Protein 3BPV (pdb70)

Organism: Methanothermobacter thermautotrophicus (strain ATCC 29096 / DSM 1053 / JCM 10044 / NBRC 100330 / Delta H) (NCBI:txid187420)

Sequence (137 aa):
IPLKGLLSIILRSHRVFIGRELGHLNLTDAQVACLLRIHREPGIKQDELATFFHVDKGTIARTLRRLEESGFIEREQDPENRRRYILEVTRRGEEIIPLILKVEERWEDLLFRDFTEDERKLFRKMCRRLAEEAVRM

Structure (mmCIF, N/CA/C/O backbone):
data_3BPV
#
_entry.id   3BPV
#
_cell.length_a   43.442
_cell.length_b   68.687
_cell.length_c   92.555
_cell.angle_alpha   90.00
_cell.angle_beta   90.00
_cell.angle_gamma   90.00
#
_symmetry.space_group_name_H-M   'C 2 2 21'
#
loop_
_entity.id
_entity.type
_entity.pdbx_description
1 polymer 'Transcriptional regulator'
2 water water
#
loop_
_atom_site.group_PDB
_atom_site.id
_atom_site.type_symbol
_atom_site.label_atom_id
_atom_site.label_alt_id
_atom_site.label_comp_id
_atom_site.label_asym_id
_atom_site.label_entity_id
_atom_site.label_seq_id
_atom_site.pdbx_PDB_ins_code
_atom_site.Cartn_x
_atom_site.Cartn_y
_atom_site.Cartn_z
_atom_site.occupancy
_atom_site.B_iso_or_equiv
_atom_site.auth_seq_id
_atom_site.auth_comp_id
_atom_site.auth_asym_id
_atom_site.auth_atom_id
_atom_site.pdbx_PDB_model_num
ATOM 1 N N . ILE A 1 1 ? 20.540 2.296 37.547 1.00 30.04 5 ILE A N 1
ATOM 2 C CA . ILE A 1 1 ? 20.561 3.223 36.381 1.00 28.71 5 ILE A CA 1
ATOM 3 C C . ILE A 1 1 ? 19.511 2.844 35.339 1.00 26.18 5 ILE A C 1
ATOM 4 O O . ILE A 1 1 ? 19.471 1.705 34.872 1.00 27.75 5 ILE A O 1
ATOM 9 N N . PRO A 1 2 ? 18.641 3.797 34.965 1.00 23.42 6 PRO A N 1
ATOM 10 C CA . PRO A 1 2 ? 17.600 3.533 33.965 1.00 21.41 6 PRO A CA 1
ATOM 11 C C . PRO A 1 2 ? 18.279 3.204 32.637 1.00 19.79 6 PRO A C 1
ATOM 12 O O . PRO A 1 2 ? 19.417 3.610 32.402 1.00 19.77 6 PRO A O 1
ATOM 16 N N . LEU A 1 3 ? 17.587 2.474 31.771 1.00 17.58 7 LEU A N 1
ATOM 17 C CA . LEU A 1 3 ? 18.158 2.115 30.478 1.00 15.98 7 LEU A CA 1
ATOM 18 C C . LEU A 1 3 ? 18.694 3.344 29.762 1.00 15.99 7 LEU A C 1
ATOM 19 O O . LEU A 1 3 ? 19.793 3.324 29.202 1.00 16.23 7 LEU A O 1
ATOM 24 N N . LYS A 1 4 ? 17.921 4.421 29.775 1.00 15.47 8 LYS A N 1
ATOM 25 C CA . LYS A 1 4 ? 18.352 5.627 29.091 1.00 16.25 8 LYS A CA 1
ATOM 26 C C . LYS A 1 4 ? 19.688 6.123 29.631 1.00 17.62 8 LYS A C 1
ATOM 27 O O . LYS A 1 4 ? 20.500 6.657 28.878 1.00 16.60 8 LYS A O 1
ATOM 33 N N . GLY A 1 5 ? 19.921 5.924 30.924 1.00 16.65 9 GLY A N 1
ATOM 34 C CA . GLY A 1 5 ? 21.171 6.358 31.524 1.00 16.37 9 GLY A CA 1
ATOM 35 C C . GLY A 1 5 ? 22.348 5.588 30.955 1.00 16.38 9 GLY A C 1
ATOM 36 O O . GLY A 1 5 ? 23.413 6.156 30.713 1.00 17.37 9 GLY A O 1
ATOM 37 N N . LEU A 1 6 ? 22.167 4.290 30.751 1.00 15.21 10 LEU A N 1
ATOM 38 C CA . LEU A 1 6 ? 23.230 3.472 30.180 1.00 15.07 10 LEU A CA 1
ATOM 39 C C . LEU A 1 6 ? 23.507 3.912 28.749 1.00 15.14 10 LEU A C 1
ATOM 40 O O . LEU A 1 6 ? 24.669 4.049 28.351 1.00 16.61 10 LEU A O 1
ATOM 45 N N . LEU A 1 7 ? 22.444 4.131 27.975 1.00 15.44 11 LEU A N 1
ATOM 46 C CA . LEU A 1 7 ? 22.590 4.553 26.586 1.00 15.57 11 LEU A CA 1
ATOM 47 C C . LEU A 1 7 ? 23.285 5.906 26.520 1.00 17.53 11 LEU A C 1
ATOM 48 O O . LEU A 1 7 ? 24.084 6.167 25.613 1.00 16.91 11 LEU A O 1
ATOM 53 N N . SER A 1 8 ? 22.997 6.765 27.488 1.00 16.62 12 SER A N 1
ATOM 54 C CA . SER A 1 8 ? 23.606 8.086 27.527 1.00 17.72 12 SER A CA 1
ATOM 55 C C . SER A 1 8 ? 25.095 8.020 27.852 1.00 16.36 12 SER A C 1
ATOM 56 O O . SER A 1 8 ? 25.881 8.827 27.353 1.00 17.01 12 SER A O 1
ATOM 59 N N . ILE A 1 9 ? 25.492 7.069 28.689 1.00 16.45 13 ILE A N 1
ATOM 60 C CA . ILE A 1 9 ? 26.907 6.930 29.011 1.00 15.24 13 ILE A CA 1
ATOM 61 C C . ILE A 1 9 ? 27.617 6.530 27.721 1.00 15.60 13 ILE A C 1
ATOM 62 O O . ILE A 1 9 ? 28.675 7.062 27.392 1.00 15.56 13 ILE A O 1
ATOM 67 N N . ILE A 1 10 ? 27.022 5.598 26.985 1.00 15.53 14 ILE A N 1
ATOM 68 C CA . ILE A 1 10 ? 27.595 5.149 25.724 1.00 15.03 14 ILE A CA 1
ATOM 69 C C . ILE A 1 10 ? 27.687 6.320 24.741 1.00 15.82 14 ILE A C 1
ATOM 70 O O . ILE A 1 10 ? 28.729 6.544 24.127 1.00 17.81 14 ILE A O 1
ATOM 75 N N . LEU A 1 11 ? 26.603 7.082 24.607 1.00 17.10 15 LEU A N 1
ATOM 76 C CA . LEU A 1 11 ? 26.578 8.215 23.685 1.00 17.67 15 LEU A CA 1
ATOM 77 C C . LEU A 1 11 ? 27.543 9.329 24.096 1.00 17.51 15 LEU A C 1
ATOM 78 O O . LEU A 1 11 ? 28.018 10.088 23.253 1.00 19.05 15 LEU A O 1
ATOM 83 N N . ARG A 1 12 ? 27.847 9.439 25.384 1.00 17.11 16 ARG A N 1
ATOM 84 C CA . ARG A 1 12 ? 28.780 10.474 25.813 1.00 18.09 16 ARG A CA 1
ATOM 85 C C . ARG A 1 12 ? 30.185 10.142 25.318 1.00 16.60 16 ARG A C 1
ATOM 86 O O . ARG A 1 12 ? 30.975 11.042 25.006 1.00 16.82 16 ARG A O 1
ATOM 94 N N . SER A 1 13 ? 30.502 8.854 25.235 1.00 16.29 17 SER A N 1
ATOM 95 C CA . SER A 1 13 ? 31.820 8.459 24.761 1.00 16.91 17 SER A CA 1
ATOM 96 C C . SER A 1 13 ? 31.900 8.799 23.282 1.00 17.29 17 SER A C 1
ATOM 97 O O . SER A 1 13 ? 32.950 9.207 22.784 1.00 16.51 17 SER A O 1
ATOM 100 N N . HIS A 1 14 ? 30.778 8.656 22.585 1.00 15.94 18 HIS A N 1
ATOM 101 C CA . HIS A 1 14 ? 30.724 8.966 21.163 1.00 15.00 18 HIS A CA 1
ATOM 102 C C . HIS A 1 14 ? 30.951 10.457 20.966 1.00 15.08 18 HIS A C 1
ATOM 103 O O . HIS A 1 14 ? 31.689 10.871 20.072 1.00 16.35 18 HIS A O 1
ATOM 110 N N . ARG A 1 15 ? 30.333 11.263 21.820 1.00 14.10 19 ARG A N 1
ATOM 111 C CA . ARG A 1 15 ? 30.477 12.706 21.749 1.00 14.86 19 ARG A CA 1
ATOM 112 C C . ARG A 1 15 ? 31.933 13.127 21.936 1.00 15.27 19 ARG A C 1
ATOM 113 O O . ARG A 1 15 ? 32.447 13.969 21.193 1.00 16.00 19 ARG A O 1
ATOM 121 N N . VAL A 1 16 ? 32.592 12.543 22.930 1.00 16.07 20 VAL A N 1
ATOM 122 C CA . VAL A 1 16 ? 33.990 12.870 23.193 1.00 15.54 20 VAL A CA 1
ATOM 123 C C . VAL A 1 16 ? 34.873 12.391 22.039 1.00 14.75 20 VAL A C 1
ATOM 124 O O . VAL A 1 16 ? 35.785 13.099 21.610 1.00 15.02 20 VAL A O 1
ATOM 128 N N . PHE A 1 17 ? 34.602 11.196 21.529 1.00 15.26 21 PHE A N 1
ATOM 129 C CA . PHE A 1 17 ? 35.394 10.644 20.429 1.00 14.20 21 PHE A CA 1
ATOM 130 C C . PHE A 1 17 ? 35.264 11.500 19.162 1.00 16.00 21 PHE A C 1
ATOM 131 O O . PHE A 1 17 ? 36.262 11.805 18.500 1.00 15.47 21 PHE A O 1
ATOM 139 N N . ILE A 1 18 ? 34.035 11.871 18.812 1.00 15.65 22 ILE A N 1
ATOM 140 C CA . ILE A 1 18 ? 33.784 12.704 17.637 1.00 16.56 22 ILE A CA 1
ATOM 141 C C . ILE A 1 18 ? 34.510 14.040 17.774 1.00 15.93 22 ILE A C 1
ATOM 142 O O . ILE A 1 18 ? 35.157 14.512 16.844 1.00 15.09 22 ILE A O 1
ATOM 147 N N . GLY A 1 19 ? 34.396 14.648 18.947 1.00 16.51 23 GLY A N 1
ATOM 148 C CA . GLY A 1 19 ? 35.035 15.928 19.177 1.00 17.59 23 GLY A CA 1
ATOM 149 C C . GLY A 1 19 ? 36.543 15.886 19.040 1.00 17.80 23 GLY A C 1
ATOM 150 O O . GLY A 1 19 ? 37.151 16.840 18.554 1.00 20.60 23 GLY A O 1
ATOM 151 N N . ARG A 1 20 ? 37.148 14.781 19.460 1.00 17.97 24 ARG A N 1
ATOM 152 C CA . ARG A 1 20 ? 38.597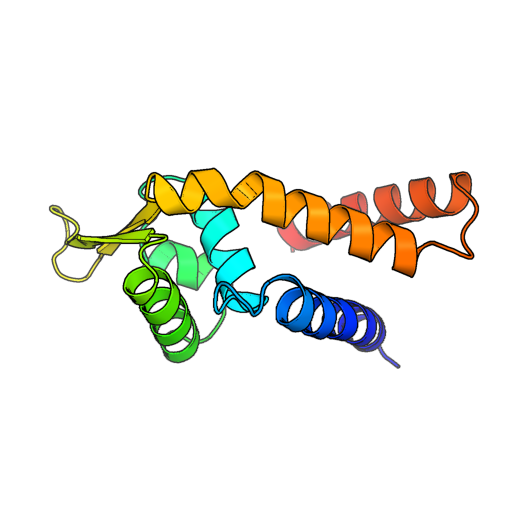 14.627 19.392 1.00 19.97 24 ARG A CA 1
ATOM 153 C C . ARG A 1 20 ? 39.079 14.283 17.990 1.00 19.90 24 ARG A C 1
ATOM 154 O O . ARG A 1 20 ? 40.024 14.890 17.482 1.00 22.13 24 ARG A O 1
ATOM 162 N N . GLU A 1 21 ? 38.421 13.316 17.360 1.00 18.48 25 GLU A N 1
ATOM 163 C CA . GLU A 1 21 ? 38.809 12.869 16.027 1.00 18.53 25 GLU A CA 1
ATOM 164 C C . GLU A 1 21 ? 38.454 13.847 14.915 1.00 18.81 25 GLU A C 1
ATOM 165 O O . GLU A 1 21 ? 39.158 13.929 13.913 1.00 20.76 25 GLU A O 1
ATOM 171 N N . LEU A 1 22 ? 37.369 14.592 15.084 1.00 17.18 26 LEU A N 1
ATOM 172 C CA . LEU A 1 22 ? 36.955 15.539 14.057 1.00 16.69 26 LEU A CA 1
ATOM 173 C C . LEU A 1 22 ? 37.063 16.988 14.502 1.00 16.88 26 LEU A C 1
ATOM 174 O O . LEU A 1 22 ? 36.557 17.885 13.833 1.00 16.45 26 LEU A O 1
ATOM 179 N N . GLY A 1 23 ? 37.733 17.208 15.632 1.00 18.47 27 GLY A N 1
ATOM 180 C CA . GLY A 1 23 ? 37.912 18.553 16.147 1.00 19.97 27 GLY A CA 1
ATOM 181 C C . GLY A 1 23 ? 38.645 19.469 15.186 1.00 20.43 27 GLY A C 1
ATOM 182 O O . GLY A 1 23 ? 38.416 20.676 15.193 1.00 21.87 27 GLY A O 1
ATOM 183 N N . HIS A 1 24 ? 39.525 18.915 14.355 1.00 21.80 28 HIS A N 1
ATOM 184 C CA . HIS A 1 24 ? 40.251 19.746 13.402 1.00 23.18 28 HIS A CA 1
ATOM 185 C C . HIS A 1 24 ? 39.299 20.358 12.378 1.00 22.80 28 HIS A C 1
ATOM 186 O O . HIS A 1 24 ? 39.639 21.328 11.701 1.00 23.98 28 HIS A O 1
ATOM 193 N N . LEU A 1 25 ? 38.095 19.798 12.283 1.00 20.25 29 LEU A N 1
ATOM 194 C CA . LEU A 1 25 ? 37.084 20.300 11.353 1.00 21.28 29 LEU A CA 1
ATOM 195 C C . LEU A 1 25 ? 36.035 21.089 12.128 1.00 21.27 29 LEU A C 1
ATOM 196 O O . LEU A 1 25 ? 34.999 21.478 11.583 1.00 22.82 29 LEU A O 1
ATOM 201 N N . ASN A 1 26 ? 36.317 21.313 13.407 1.00 19.77 30 ASN A N 1
ATOM 202 C CA . ASN A 1 26 ? 35.418 22.040 14.298 1.00 19.82 30 ASN A CA 1
ATOM 203 C C . ASN A 1 26 ? 34.064 21.357 14.379 1.00 19.79 30 ASN A C 1
ATOM 204 O O . ASN A 1 26 ? 33.031 22.008 14.561 1.00 21.43 30 ASN A O 1
ATOM 209 N N . LEU A 1 27 ? 34.075 20.038 14.264 1.00 17.92 31 LEU A N 1
ATOM 210 C CA . LEU A 1 27 ? 32.837 19.278 14.318 1.00 15.85 31 LEU A CA 1
ATOM 211 C C . LEU A 1 27 ? 32.571 18.691 15.692 1.00 16.88 31 LEU A C 1
ATOM 212 O O . LEU A 1 27 ? 33.492 18.362 16.441 1.00 18.18 31 LEU A O 1
ATOM 217 N N . THR A 1 28 ? 31.289 18.578 16.005 1.00 15.25 32 THR A N 1
ATOM 218 C CA . THR A 1 28 ? 30.817 18.013 17.251 1.00 15.55 32 THR A CA 1
ATOM 219 C C . THR A 1 28 ? 29.740 17.010 16.886 1.00 15.65 32 THR A C 1
ATOM 220 O O . THR A 1 28 ? 29.235 17.006 15.757 1.00 14.87 32 THR A O 1
ATOM 224 N N . ASP A 1 29 ? 29.374 16.177 17.845 1.00 15.42 33 ASP A N 1
ATOM 225 C CA . ASP A 1 29 ? 28.350 15.167 17.647 1.00 16.23 33 ASP A CA 1
ATOM 226 C C . ASP A 1 29 ? 27.064 15.788 17.099 1.00 16.43 33 ASP A C 1
ATOM 227 O O . ASP A 1 29 ? 26.478 15.280 16.146 1.00 14.81 33 ASP A O 1
ATOM 232 N N . ALA A 1 30 ? 26.622 16.883 17.701 1.00 14.52 34 ALA A N 1
ATOM 233 C CA . ALA A 1 30 ? 25.395 17.541 17.266 1.00 14.89 34 ALA A CA 1
ATOM 234 C C . ALA A 1 30 ? 25.471 17.987 15.807 1.00 14.89 34 ALA A C 1
ATOM 235 O O . ALA A 1 30 ? 24.501 17.850 15.055 1.00 15.43 34 ALA A O 1
ATOM 237 N N . GLN A 1 31 ? 26.611 18.532 15.395 1.00 14.74 35 GLN A N 1
ATOM 238 C CA . GLN A 1 31 ? 26.764 18.971 14.008 1.00 13.63 35 GLN A CA 1
ATOM 239 C C . GLN A 1 31 ? 26.784 17.784 13.054 1.00 14.17 35 GLN A C 1
ATOM 240 O O . GLN A 1 31 ? 26.198 17.845 11.974 1.00 14.34 35 GLN A O 1
ATOM 246 N N . VAL A 1 32 ? 27.466 16.712 13.436 1.00 13.45 36 VAL A N 1
ATOM 247 C CA . VAL A 1 32 ? 27.517 15.533 12.588 1.00 13.15 36 VAL A CA 1
ATOM 248 C C . VAL A 1 32 ? 26.111 14.975 12.380 1.00 14.58 36 VAL A C 1
ATOM 249 O O . VAL A 1 32 ? 25.745 14.603 11.266 1.00 15.08 36 VAL A O 1
ATOM 253 N N . ALA A 1 33 ? 25.318 14.919 13.441 1.00 14.22 37 ALA A N 1
ATOM 254 C CA . ALA A 1 33 ? 23.962 14.394 13.330 1.00 13.96 37 ALA A CA 1
ATOM 255 C C . ALA A 1 33 ? 23.161 15.214 12.331 1.00 14.74 37 ALA A C 1
ATOM 256 O O . ALA A 1 33 ? 22.477 14.651 11.475 1.00 15.66 37 ALA A O 1
ATOM 258 N N . CYS A 1 34 ? 23.244 16.538 12.436 1.00 13.22 38 CYS A N 1
ATOM 259 C CA . CYS A 1 34 ? 22.521 17.410 11.515 1.00 14.45 38 CYS A CA 1
ATOM 260 C C . CYS A 1 34 ? 23.029 17.227 10.086 1.00 13.68 38 CYS A C 1
ATOM 261 O O . CYS A 1 34 ? 22.245 17.136 9.139 1.00 14.80 38 CYS A O 1
ATOM 264 N N . LEU A 1 35 ? 24.343 17.174 9.925 1.00 14.97 39 LEU A N 1
ATOM 265 C CA . LEU A 1 35 ? 24.930 17.018 8.605 1.00 14.98 39 LEU A CA 1
ATOM 266 C C . LEU A 1 35 ? 24.460 15.727 7.939 1.00 15.50 39 LEU A C 1
ATOM 267 O O . LEU A 1 35 ? 24.056 15.737 6.775 1.00 16.86 39 LEU A O 1
ATOM 272 N N . LEU A 1 36 ? 24.495 14.616 8.667 1.00 15.39 40 LEU A N 1
ATOM 273 C CA . LEU A 1 36 ? 24.073 13.345 8.086 1.00 15.38 40 LEU A CA 1
ATOM 274 C C . LEU A 1 36 ? 22.591 13.346 7.756 1.00 16.02 40 LEU A C 1
ATOM 275 O O . LEU A 1 36 ? 22.175 12.763 6.751 1.00 17.27 40 LEU A O 1
ATOM 280 N N . ARG A 1 37 ? 21.788 13.999 8.589 1.00 15.51 41 ARG A N 1
ATOM 281 C CA . ARG A 1 37 ? 20.352 14.053 8.336 1.00 17.18 41 ARG A CA 1
ATOM 282 C C . ARG A 1 37 ? 20.035 14.878 7.091 1.00 17.65 41 ARG A C 1
ATOM 283 O O . ARG A 1 37 ? 19.151 14.516 6.315 1.00 19.06 41 ARG A O 1
ATOM 291 N N . ILE A 1 38 ? 20.744 15.985 6.897 1.00 16.35 42 ILE A N 1
ATOM 292 C CA . ILE A 1 38 ? 20.515 16.827 5.728 1.00 17.28 42 ILE A CA 1
ATOM 293 C C . ILE A 1 38 ? 21.025 16.098 4.491 1.00 18.47 42 ILE A C 1
ATOM 294 O O . ILE A 1 38 ? 20.431 16.188 3.409 1.00 19.21 42 ILE A O 1
ATOM 299 N N . HIS A 1 39 ? 22.130 15.381 4.664 1.00 18.73 43 HIS A N 1
ATOM 300 C CA . HIS A 1 39 ? 22.756 14.609 3.598 1.00 18.30 43 HIS A CA 1
ATOM 301 C C . HIS A 1 39 ? 21.787 13.585 3.013 1.00 20.32 43 HIS A C 1
ATOM 302 O O . HIS A 1 39 ? 21.725 13.396 1.792 1.00 20.96 43 HIS A O 1
ATOM 309 N N . ARG A 1 40 ? 21.023 12.928 3.878 1.00 19.35 44 ARG A N 1
ATOM 310 C CA . ARG A 1 40 ? 20.083 11.920 3.413 1.00 20.12 44 ARG A CA 1
ATOM 311 C C . ARG A 1 40 ? 18.756 12.518 2.959 1.00 21.18 44 ARG A C 1
ATOM 312 O O . ARG A 1 40 ? 17.937 11.823 2.352 1.00 23.54 44 ARG A O 1
ATOM 320 N N . GLU A 1 41 ? 18.542 13.802 3.236 1.00 18.41 45 GLU A N 1
ATOM 321 C CA . GLU A 1 41 ? 17.300 14.453 2.833 1.00 18.48 45 GLU A CA 1
ATOM 322 C C . GLU A 1 41 ? 17.559 15.881 2.347 1.00 18.42 45 GLU A C 1
ATOM 323 O O . GLU A 1 41 ? 17.179 16.861 2.997 1.00 19.93 45 GLU A O 1
ATOM 329 N N . PRO A 1 42 ? 18.218 16.015 1.180 1.00 17.71 46 PRO A N 1
ATOM 330 C CA . PRO A 1 42 ? 18.530 17.325 0.604 1.00 17.97 46 PRO A CA 1
ATOM 331 C C . PRO A 1 42 ? 17.289 18.197 0.436 1.00 17.28 46 PRO A C 1
ATOM 332 O O . PRO A 1 42 ? 16.273 17.753 -0.102 1.00 18.17 46 PRO A O 1
ATOM 336 N N . GLY A 1 43 ? 17.375 19.433 0.918 1.00 17.34 47 GLY A N 1
ATOM 337 C CA . GLY A 1 43 ? 16.256 20.351 0.812 1.00 16.85 47 GLY A CA 1
ATOM 338 C C . GLY A 1 43 ? 15.338 20.375 2.018 1.00 17.36 47 GLY A C 1
ATOM 339 O O . GLY A 1 43 ? 14.368 21.129 2.048 1.00 18.43 47 GLY A O 1
ATOM 340 N N . ILE A 1 44 ? 15.632 19.547 3.015 1.00 17.53 48 ILE A N 1
ATOM 341 C CA . ILE A 1 44 ? 14.808 19.512 4.212 1.00 16.72 48 ILE A CA 1
ATOM 342 C C . ILE A 1 44 ? 14.766 20.916 4.818 1.00 17.21 48 ILE A C 1
ATOM 343 O O . ILE A 1 44 ? 15.769 21.631 4.826 1.00 16.78 48 ILE A O 1
ATOM 348 N N . LYS A 1 45 ? 13.592 21.314 5.302 1.00 16.95 49 LYS A N 1
ATOM 349 C CA . LYS A 1 45 ? 13.430 22.627 5.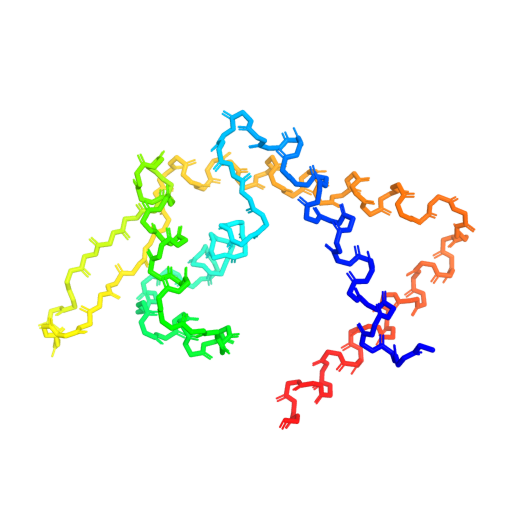922 1.00 17.71 49 LYS A CA 1
ATOM 350 C C . LYS A 1 45 ? 14.069 22.594 7.305 1.00 16.48 49 LYS A C 1
ATOM 351 O O . LYS A 1 45 ? 14.058 21.559 7.975 1.00 16.86 49 LYS A O 1
ATOM 357 N N . GLN A 1 46 ? 14.619 23.726 7.730 1.00 16.48 50 GLN A N 1
ATOM 358 C CA . GLN A 1 46 ? 15.243 23.800 9.041 1.00 16.21 50 GLN A CA 1
ATOM 359 C C . GLN A 1 46 ? 14.239 23.443 10.123 1.00 15.74 50 GLN A C 1
ATOM 360 O O . GLN A 1 46 ? 14.580 22.738 11.068 1.00 15.78 50 GLN A O 1
ATOM 366 N N . ASP A 1 47 ? 13.003 23.920 9.995 1.00 14.72 51 ASP A N 1
ATOM 367 C CA . ASP A 1 47 ? 12.006 23.610 11.008 1.00 14.48 51 ASP A CA 1
ATOM 368 C C . ASP A 1 47 ? 11.658 22.127 11.004 1.00 14.68 51 ASP A C 1
ATOM 369 O O . ASP A 1 47 ? 11.274 21.582 12.036 1.00 15.33 51 ASP A O 1
ATOM 374 N N . GLU A 1 48 ? 11.801 21.467 9.854 1.00 14.65 52 GLU A N 1
ATOM 375 C CA . GLU A 1 48 ? 11.513 20.036 9.761 1.00 17.22 52 GLU A CA 1
ATOM 376 C C . GLU A 1 48 ? 12.645 19.254 10.425 1.00 14.23 52 GLU A C 1
ATOM 377 O O . GLU A 1 48 ? 12.414 18.218 11.056 1.00 15.98 52 GLU A O 1
ATOM 383 N N . LEU A 1 49 ? 13.870 19.751 10.282 1.00 15.08 53 LEU A N 1
ATOM 384 C CA . LEU A 1 49 ? 15.011 19.103 10.913 1.00 15.32 53 LEU A CA 1
ATOM 385 C C . LEU A 1 49 ? 14.857 19.268 12.430 1.00 14.57 53 LEU A C 1
ATOM 386 O O . LEU A 1 49 ? 15.109 18.329 13.183 1.00 14.62 53 LEU A O 1
ATOM 391 N N . ALA A 1 50 ? 14.438 20.455 12.864 1.00 12.97 54 ALA A N 1
ATOM 392 C CA . ALA A 1 50 ? 14.224 20.723 14.286 1.00 14.78 54 ALA A CA 1
ATOM 393 C C . ALA A 1 50 ? 13.168 19.782 14.844 1.00 15.99 54 ALA A C 1
ATOM 394 O O . ALA A 1 50 ? 13.329 19.217 15.923 1.00 16.57 54 ALA A O 1
ATOM 396 N N . THR A 1 51 ? 12.076 19.613 14.112 1.00 16.04 55 THR A N 1
ATOM 397 C CA . THR A 1 51 ? 11.007 18.734 14.557 1.00 17.85 55 THR A CA 1
ATOM 398 C C . THR A 1 51 ? 11.499 17.296 14.629 1.00 17.24 55 THR A C 1
ATOM 399 O O . THR A 1 51 ? 11.187 16.572 15.572 1.00 20.34 55 THR A O 1
ATOM 403 N N . PHE A 1 52 ? 12.289 16.889 13.642 1.00 16.95 56 PHE A N 1
ATOM 404 C CA . PHE A 1 52 ? 12.820 15.533 13.601 1.00 18.08 56 PHE A CA 1
ATOM 405 C C . PHE A 1 52 ? 13.627 15.186 14.849 1.00 17.55 56 PHE A C 1
ATOM 406 O O . PHE A 1 52 ? 13.472 14.095 15.410 1.00 19.70 56 PHE A O 1
ATOM 414 N N . PHE A 1 53 ? 14.489 16.104 15.280 1.00 16.48 57 PHE A N 1
ATOM 415 C CA . PHE A 1 53 ? 15.323 15.867 16.460 1.00 16.10 57 PHE A CA 1
ATOM 416 C C . PHE A 1 53 ? 14.610 16.144 17.777 1.00 16.76 57 PHE A C 1
ATOM 417 O O . PHE A 1 53 ? 15.061 15.699 18.836 1.00 17.06 57 PHE A O 1
ATOM 425 N N . HIS A 1 54 ? 13.506 16.877 17.717 1.00 17.10 58 HIS A N 1
ATOM 426 C CA . HIS A 1 54 ? 12.739 17.197 18.913 1.00 19.25 58 HIS A CA 1
ATOM 427 C C . HIS A 1 54 ? 13.554 17.924 19.979 1.00 20.83 58 HIS A C 1
ATOM 428 O O . HIS A 1 54 ? 13.341 17.727 21.174 1.00 23.23 58 HIS A O 1
ATOM 435 N N . VAL A 1 55 ? 14.500 18.752 19.551 1.00 20.35 59 VAL A N 1
ATOM 436 C CA . VAL A 1 55 ? 15.302 19.526 20.493 1.00 21.35 59 VAL A CA 1
ATOM 437 C C . VAL A 1 55 ? 14.883 20.990 20.395 1.00 21.51 59 VAL A C 1
ATOM 438 O O . VAL A 1 55 ? 14.179 21.381 19.465 1.00 21.35 59 VAL A O 1
ATOM 442 N N . ASP A 1 56 ? 15.313 21.799 21.351 1.00 22.18 60 ASP A N 1
ATOM 443 C CA . ASP A 1 56 ? 14.950 23.209 21.343 1.00 22.34 60 ASP A CA 1
ATOM 444 C C . ASP A 1 56 ? 15.473 23.921 20.098 1.00 21.24 60 ASP A C 1
ATOM 445 O O . ASP A 1 56 ? 16.550 23.604 19.577 1.00 21.04 60 ASP A O 1
ATOM 450 N N . LYS A 1 57 ? 14.697 24.884 19.619 1.00 19.03 61 LYS A N 1
ATOM 451 C CA . LYS A 1 57 ? 15.049 25.649 18.430 1.00 18.16 61 LYS A CA 1
ATOM 452 C C . LYS A 1 57 ? 16.388 26.364 18.548 1.00 18.57 61 LYS A C 1
ATOM 453 O O . LYS A 1 57 ? 17.158 26.416 17.588 1.00 17.82 61 LYS A O 1
ATOM 459 N N . GLY A 1 58 ? 16.657 26.925 19.720 1.00 18.07 62 GLY A N 1
ATOM 460 C CA . GLY A 1 58 ? 17.907 27.634 19.925 1.00 18.85 62 GLY A CA 1
ATOM 461 C C . GLY A 1 58 ? 19.123 26.757 19.693 1.00 17.96 62 GLY A C 1
ATOM 462 O O . GLY A 1 58 ? 20.087 27.183 19.053 1.00 18.97 62 GLY A O 1
ATOM 463 N N . THR A 1 59 ? 19.079 25.531 20.205 1.00 18.71 63 THR A N 1
ATOM 464 C CA . THR A 1 59 ? 20.193 24.606 20.058 1.00 18.55 63 THR A CA 1
ATOM 465 C C . THR A 1 59 ? 20.430 24.246 18.597 1.00 17.56 63 THR A C 1
ATOM 466 O O . THR A 1 59 ? 21.566 24.293 18.124 1.00 18.98 63 THR A O 1
ATOM 470 N N . ILE A 1 60 ? 19.366 23.901 17.879 1.00 17.18 64 ILE A N 1
ATOM 471 C CA . ILE A 1 60 ? 19.489 23.549 16.474 1.00 18.64 64 ILE A CA 1
ATOM 472 C C . ILE A 1 60 ? 20.007 24.743 15.683 1.00 15.80 64 ILE A C 1
ATOM 473 O O . ILE A 1 60 ? 20.844 24.588 14.801 1.00 15.30 64 ILE A O 1
ATOM 478 N N . ALA A 1 61 ? 19.531 25.939 16.008 1.00 16.15 65 ALA A N 1
ATOM 479 C CA . ALA A 1 61 ? 19.965 27.136 15.299 1.00 15.59 65 ALA A CA 1
ATOM 480 C C . ALA A 1 61 ? 21.473 27.344 15.411 1.00 14.95 65 ALA A C 1
ATOM 481 O O . ALA A 1 61 ? 22.138 27.639 14.419 1.00 15.13 65 ALA A O 1
ATOM 483 N N . ARG A 1 62 ? 22.005 27.200 16.621 1.00 14.34 66 ARG A N 1
ATOM 484 C CA . ARG A 1 62 ? 23.437 27.377 16.841 1.00 14.82 66 ARG A CA 1
ATOM 485 C C . ARG A 1 62 ? 24.231 26.265 16.166 1.00 14.57 66 ARG A C 1
ATOM 486 O O . ARG A 1 62 ? 25.297 26.512 15.615 1.00 15.28 66 ARG A O 1
ATOM 494 N N . THR A 1 63 ? 23.718 25.042 16.210 1.00 14.42 67 THR A N 1
ATOM 495 C CA . THR A 1 63 ? 24.399 23.920 15.577 1.00 14.18 67 THR A CA 1
ATOM 496 C C . THR A 1 63 ? 24.493 24.116 14.061 1.00 15.03 67 THR A C 1
ATOM 497 O O . THR A 1 63 ? 25.547 23.905 13.449 1.00 15.35 67 THR A O 1
ATOM 501 N N . LEU A 1 64 ? 23.386 24.527 13.453 1.00 15.49 68 LEU A N 1
ATOM 502 C CA . LEU A 1 64 ? 23.360 24.750 12.018 1.00 16.41 68 LEU A CA 1
ATOM 503 C C . LEU A 1 64 ? 24.226 25.947 11.623 1.00 17.27 68 LEU A C 1
ATOM 504 O O . LEU A 1 64 ? 24.865 25.932 10.574 1.00 18.42 68 LEU A O 1
ATOM 509 N N . ARG A 1 65 ? 24.265 26.976 12.465 1.00 18.45 69 ARG A N 1
ATOM 510 C CA . ARG A 1 65 ? 25.084 28.143 12.161 1.00 19.56 69 ARG A CA 1
ATOM 511 C C . ARG A 1 65 ? 26.553 27.728 12.086 1.00 20.13 69 ARG A C 1
ATOM 512 O O . ARG A 1 65 ? 27.290 28.174 11.207 1.00 21.00 69 ARG A O 1
ATOM 520 N N . ARG A 1 66 ? 26.979 26.865 13.002 1.00 17.87 70 ARG A N 1
ATOM 521 C CA . ARG A 1 66 ? 28.360 26.395 13.001 1.00 17.75 70 ARG A CA 1
ATOM 522 C C . ARG A 1 66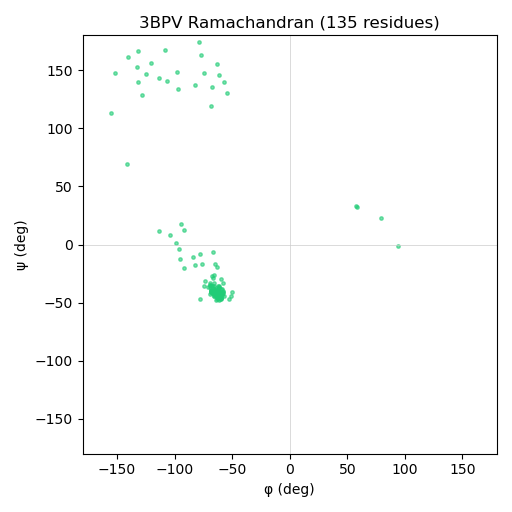 ? 28.663 25.601 11.731 1.00 17.85 70 ARG A C 1
ATOM 523 O O . ARG A 1 66 ? 29.741 25.740 11.148 1.00 18.75 70 ARG A O 1
ATOM 531 N N . LEU A 1 67 ? 27.721 24.771 11.292 1.00 17.61 71 LEU A N 1
ATOM 532 C CA . LEU A 1 67 ? 27.940 23.987 10.080 1.00 17.27 71 LEU A CA 1
ATOM 533 C C . LEU A 1 67 ? 28.035 24.907 8.876 1.00 18.74 71 LEU A C 1
ATOM 534 O O . LEU A 1 67 ? 28.836 24.676 7.971 1.00 19.80 71 LEU A O 1
ATOM 539 N N . GLU A 1 68 ? 27.218 25.951 8.876 1.00 20.21 72 GLU A N 1
ATOM 540 C CA . GLU A 1 68 ? 27.207 26.918 7.782 1.00 21.30 72 GLU A CA 1
ATOM 541 C C . GLU A 1 68 ? 28.501 27.734 7.770 1.00 22.04 72 GLU A C 1
ATOM 542 O O . GLU A 1 68 ? 29.081 27.975 6.712 1.00 24.38 72 GLU A O 1
ATOM 548 N N . GLU A 1 69 ? 28.952 28.152 8.946 1.00 24.06 73 GLU A N 1
ATOM 549 C CA . GLU A 1 69 ? 30.180 28.935 9.054 1.00 26.68 73 GLU A CA 1
ATOM 550 C C . GLU A 1 69 ? 31.368 28.135 8.537 1.00 25.91 73 GLU A C 1
ATOM 551 O O . GLU A 1 69 ? 32.281 28.685 7.915 1.00 26.16 73 GLU A O 1
ATOM 557 N N . SER A 1 70 ? 31.358 26.833 8.805 1.00 24.03 74 SER A N 1
ATOM 558 C CA . SER A 1 70 ? 32.434 25.954 8.362 1.00 22.06 74 SER A CA 1
ATOM 559 C C . SER A 1 70 ? 32.309 25.604 6.879 1.00 23.01 74 SER A C 1
ATOM 560 O O . SER A 1 70 ? 33.206 24.985 6.304 1.00 23.81 74 SER A O 1
ATOM 563 N N . GLY A 1 71 ? 31.192 25.997 6.271 1.00 21.61 75 GLY A N 1
ATOM 564 C CA . GLY A 1 71 ? 30.971 25.734 4.859 1.00 21.18 75 GLY A CA 1
ATOM 565 C C . GLY A 1 71 ? 30.522 24.325 4.510 1.00 20.47 75 GLY A C 1
ATOM 566 O O . GLY A 1 71 ? 30.695 23.882 3.372 1.00 19.82 75 GLY A O 1
ATOM 567 N N . PHE A 1 72 ? 29.937 23.613 5.468 1.00 18.09 76 PHE A N 1
ATOM 568 C CA . PHE A 1 72 ? 29.485 22.248 5.213 1.00 18.36 76 PHE A CA 1
ATOM 569 C C . PHE A 1 72 ? 28.039 22.166 4.754 1.00 17.19 76 PHE A C 1
ATOM 570 O O . PHE A 1 72 ? 27.624 21.166 4.177 1.00 17.64 76 PHE A O 1
ATOM 578 N N . ILE A 1 73 ? 27.261 23.203 5.031 1.00 18.24 77 ILE A N 1
ATOM 579 C CA . ILE A 1 73 ? 25.875 23.221 4.583 1.00 19.06 77 ILE A CA 1
ATOM 580 C C . ILE A 1 73 ? 25.527 24.616 4.110 1.00 19.55 77 ILE A C 1
ATOM 581 O O . ILE A 1 73 ? 26.213 25.585 4.436 1.00 20.13 77 ILE A O 1
ATOM 586 N N . GLU A 1 74 ? 24.454 24.706 3.337 1.00 21.05 78 GLU A N 1
ATOM 587 C CA . GLU A 1 74 ? 23.981 25.978 2.829 1.00 23.78 78 GLU A CA 1
ATOM 588 C C . GLU A 1 74 ? 22.528 26.114 3.253 1.00 23.29 78 GLU A C 1
ATOM 589 O O . GLU A 1 74 ? 21.800 25.123 3.340 1.00 22.89 78 GLU A O 1
ATOM 595 N N . ARG A 1 75 ? 22.115 27.347 3.517 1.00 23.98 79 ARG A N 1
ATOM 596 C CA . ARG A 1 75 ? 20.756 27.634 3.946 1.00 26.11 79 ARG A CA 1
ATOM 597 C C . ARG A 1 75 ? 20.161 28.723 3.060 1.00 27.09 79 ARG A C 1
ATOM 598 O O . ARG A 1 75 ? 20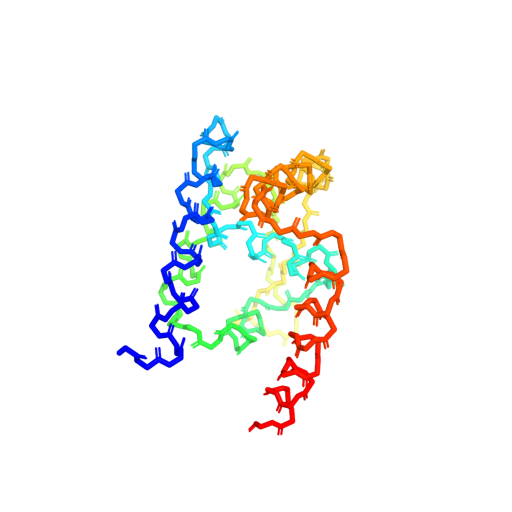.768 29.775 2.867 1.00 27.31 79 ARG A O 1
ATOM 606 N N . GLU A 1 76 ? 18.978 28.465 2.515 1.00 27.78 80 GLU A N 1
ATOM 607 C CA . GLU A 1 76 ? 18.312 29.436 1.651 1.00 28.31 80 GLU A CA 1
ATOM 608 C C . GLU A 1 76 ? 16.851 29.601 2.053 1.00 27.12 80 GLU A C 1
ATOM 609 O O . GLU A 1 76 ? 16.250 28.688 2.608 1.00 22.50 80 GLU A O 1
ATOM 615 N N . GLN A 1 77 ? 16.287 30.772 1.771 1.00 27.78 81 GLN A N 1
ATOM 616 C CA . GLN A 1 77 ? 14.897 31.055 2.110 1.00 27.96 81 GLN A CA 1
ATOM 617 C C . GLN A 1 77 ? 13.920 30.217 1.292 1.00 26.66 81 GLN A C 1
ATOM 618 O O . GLN A 1 77 ? 14.073 30.066 0.079 1.00 27.25 81 GLN A O 1
ATOM 624 N N . ASP A 1 78 ? 12.917 29.668 1.971 1.00 25.46 82 ASP A N 1
ATOM 625 C CA . ASP A 1 78 ? 11.898 28.855 1.320 1.00 24.16 82 ASP A CA 1
ATOM 626 C C . ASP A 1 78 ? 11.075 29.798 0.441 1.00 25.10 82 ASP A C 1
ATOM 627 O O . ASP A 1 78 ? 10.465 30.742 0.938 1.00 24.54 82 ASP A O 1
ATOM 632 N N . PRO A 1 79 ? 11.055 29.559 -0.879 1.00 24.62 83 PRO A N 1
ATOM 633 C CA . PRO A 1 79 ? 10.287 30.436 -1.766 1.00 25.35 83 PRO A CA 1
ATOM 634 C C . PRO A 1 79 ? 8.783 30.438 -1.505 1.00 25.53 83 PRO A C 1
ATOM 635 O O . PRO A 1 79 ? 8.080 31.362 -1.914 1.00 26.22 83 PRO A O 1
ATOM 639 N N . GLU A 1 80 ? 8.291 29.409 -0.820 1.00 25.11 84 GLU A N 1
ATOM 640 C CA . GLU A 1 80 ? 6.867 29.312 -0.523 1.00 24.94 84 GLU A CA 1
ATOM 641 C C . GLU A 1 80 ? 6.495 29.861 0.851 1.00 24.97 84 GLU A C 1
ATOM 642 O O . GLU A 1 80 ? 5.317 30.061 1.139 1.00 26.55 84 GLU A O 1
ATOM 648 N N . ASN A 1 81 ? 7.492 30.106 1.697 1.00 24.10 85 ASN A N 1
ATOM 649 C CA . ASN A 1 81 ? 7.234 30.607 3.043 1.00 25.06 85 ASN A CA 1
ATOM 650 C C . ASN A 1 81 ? 8.451 31.367 3.563 1.00 24.46 85 ASN A C 1
ATOM 651 O O . ASN A 1 81 ? 9.497 30.773 3.816 1.00 24.81 85 ASN A O 1
ATOM 656 N N . ARG A 1 82 ? 8.313 32.676 3.744 1.00 24.89 86 ARG A N 1
ATOM 657 C CA . ARG A 1 82 ? 9.431 33.491 4.210 1.00 26.15 86 ARG A CA 1
ATOM 658 C C . ARG A 1 82 ? 9.873 33.185 5.638 1.00 26.01 86 ARG A C 1
ATOM 659 O O . ARG A 1 82 ? 10.880 33.713 6.110 1.00 25.73 86 ARG A O 1
ATOM 667 N N . ARG A 1 83 ? 9.121 32.326 6.318 1.00 25.30 87 ARG A N 1
ATOM 668 C CA . ARG A 1 83 ? 9.435 31.951 7.692 1.00 25.63 87 ARG A CA 1
ATOM 669 C C . ARG A 1 83 ? 10.159 30.614 7.750 1.00 24.07 87 ARG A C 1
ATOM 670 O O . ARG A 1 83 ? 10.478 30.121 8.830 1.00 25.14 87 ARG A O 1
ATOM 678 N N . ARG A 1 84 ? 10.419 30.025 6.586 1.00 21.71 88 ARG A N 1
ATOM 679 C CA . ARG A 1 84 ? 11.101 28.736 6.538 1.00 20.75 88 ARG A CA 1
ATOM 680 C C . ARG A 1 84 ? 12.409 28.803 5.754 1.00 19.83 88 ARG A C 1
ATOM 681 O O . ARG A 1 84 ? 12.592 29.678 4.906 1.00 21.49 88 ARG A O 1
ATOM 689 N N . TYR A 1 85 ? 13.314 27.871 6.045 1.00 19.77 89 TYR A N 1
ATOM 690 C CA . TYR A 1 85 ? 14.614 27.811 5.386 1.00 18.83 89 TYR A CA 1
ATOM 691 C C . TYR A 1 85 ? 14.955 26.412 4.889 1.00 18.34 89 TYR A C 1
ATOM 692 O O . TYR A 1 85 ? 14.688 25.417 5.566 1.00 20.27 89 TYR A O 1
ATOM 701 N N . ILE A 1 86 ? 15.550 26.352 3.700 1.00 18.11 90 ILE A N 1
ATOM 702 C CA . ILE A 1 86 ? 15.930 25.096 3.068 1.00 18.08 90 ILE A CA 1
ATOM 703 C C . ILE A 1 86 ? 17.394 24.785 3.335 1.00 16.74 90 ILE A C 1
ATOM 704 O O . ILE A 1 86 ? 18.257 25.648 3.184 1.00 18.30 90 ILE A O 1
ATOM 709 N N . LEU A 1 87 ? 17.670 23.543 3.718 1.00 15.79 91 LEU A N 1
ATOM 710 C CA . LEU A 1 87 ? 19.039 23.131 4.010 1.00 16.79 91 LEU A CA 1
ATOM 711 C C . LEU A 1 87 ? 19.558 22.113 3.012 1.00 16.50 91 LEU A C 1
ATOM 712 O O . LEU A 1 87 ? 18.823 21.249 2.552 1.00 18.05 91 LEU A O 1
ATOM 717 N N . GLU A 1 88 ? 20.839 22.223 2.690 1.00 17.34 92 GLU A N 1
ATOM 718 C CA . GLU A 1 88 ? 21.475 21.281 1.788 1.00 19.68 92 GLU A CA 1
ATOM 719 C C . GLU A 1 88 ? 22.951 21.195 2.135 1.00 18.65 92 GLU A C 1
ATOM 720 O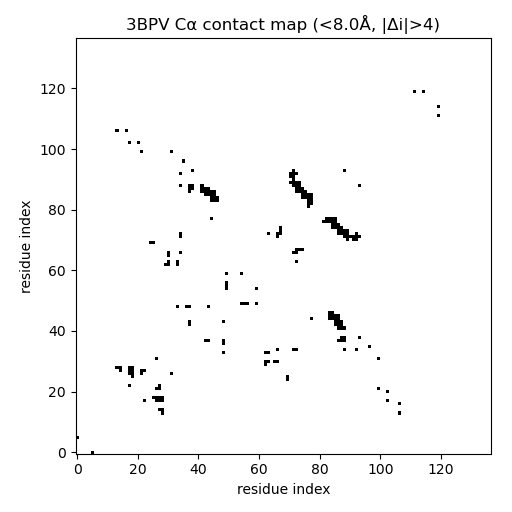 O . GLU A 1 88 ? 23.552 22.167 2.592 1.00 19.69 92 GLU A O 1
ATOM 726 N N . VAL A 1 89 ? 23.528 20.018 1.940 1.00 18.89 93 VAL A N 1
ATOM 727 C CA . VAL A 1 89 ? 24.941 19.837 2.220 1.00 19.86 93 VAL A CA 1
ATOM 728 C C . VAL A 1 89 ? 25.727 20.344 1.018 1.00 21.44 93 VAL A C 1
ATOM 729 O O . VAL A 1 89 ? 25.351 20.101 -0.127 1.00 24.20 93 VAL A O 1
ATOM 733 N N . THR A 1 90 ? 26.803 21.070 1.286 1.00 21.24 94 THR A N 1
ATOM 734 C CA . THR A 1 90 ? 27.641 21.604 0.223 1.00 22.99 94 THR A CA 1
ATOM 735 C C . THR A 1 90 ? 28.539 20.484 -0.284 1.00 23.00 94 THR A C 1
ATOM 736 O O . THR A 1 90 ? 28.554 19.388 0.275 1.00 22.95 94 THR A O 1
ATOM 740 N N . ARG A 1 91 ? 29.290 20.761 -1.344 1.00 24.86 95 ARG A N 1
ATOM 741 C CA . ARG A 1 91 ? 30.201 19.766 -1.893 1.00 26.34 95 ARG A CA 1
ATOM 742 C C . ARG A 1 91 ? 31.230 19.433 -0.820 1.00 24.93 95 ARG A C 1
ATOM 743 O O . ARG A 1 91 ? 31.594 18.273 -0.627 1.00 25.34 95 ARG A O 1
ATOM 751 N N . ARG A 1 92 ? 31.685 20.469 -0.122 1.00 23.83 96 ARG A N 1
ATOM 752 C CA . ARG A 1 92 ? 32.665 20.326 0.947 1.00 23.38 96 ARG A CA 1
ATOM 753 C C . ARG A 1 92 ? 32.109 19.397 2.024 1.00 21.54 96 ARG A C 1
ATOM 754 O O . ARG A 1 92 ? 32.816 18.532 2.539 1.00 21.53 96 ARG A O 1
ATOM 762 N N . GLY A 1 93 ? 30.835 19.582 2.359 1.00 21.65 97 GLY A N 1
ATOM 763 C CA . GLY A 1 93 ? 30.205 18.746 3.366 1.00 21.52 97 GLY A CA 1
ATOM 764 C C . GLY A 1 93 ? 30.084 17.291 2.950 1.00 21.79 97 GLY A C 1
ATOM 765 O O . GLY A 1 93 ? 30.315 16.388 3.752 1.00 21.41 97 GLY A O 1
ATOM 766 N N . GLU A 1 94 ? 29.718 17.052 1.695 1.00 23.30 98 GLU A N 1
ATOM 767 C CA . GLU A 1 94 ? 29.575 15.687 1.202 1.00 24.31 98 GLU A CA 1
ATOM 768 C C . GLU A 1 94 ? 30.921 14.971 1.161 1.00 23.61 98 GLU A C 1
ATOM 769 O O . GLU A 1 94 ? 30.994 13.754 1.318 1.00 24.54 98 GLU A O 1
ATOM 775 N N . GLU A 1 95 ? 31.991 15.731 0.970 1.00 22.93 99 GLU A N 1
ATOM 776 C CA . GLU A 1 95 ? 33.314 15.136 0.884 1.00 23.24 99 GLU A CA 1
ATOM 777 C C . GLU A 1 95 ? 33.920 14.700 2.212 1.00 22.59 99 GLU A C 1
ATOM 778 O O . GLU A 1 95 ? 34.863 13.909 2.228 1.00 24.07 99 GLU A O 1
ATOM 784 N N . ILE A 1 96 ? 33.376 15.193 3.322 1.00 22.06 100 ILE A N 1
ATOM 785 C CA . ILE A 1 96 ? 33.891 14.803 4.634 1.00 22.42 100 ILE A CA 1
ATOM 786 C C . ILE A 1 96 ? 33.077 13.671 5.249 1.00 22.22 100 ILE A C 1
ATOM 787 O O . ILE A 1 96 ? 33.414 13.180 6.324 1.00 22.72 100 ILE A O 1
ATOM 792 N N . ILE A 1 97 ? 32.007 13.256 4.575 1.00 22.07 101 ILE A N 1
ATOM 793 C CA . ILE A 1 97 ? 31.164 12.174 5.084 1.00 22.55 101 ILE A CA 1
ATOM 794 C C . ILE A 1 97 ? 31.950 10.872 5.266 1.00 21.75 101 ILE A C 1
ATOM 795 O O . ILE A 1 97 ? 31.766 10.162 6.257 1.00 21.90 101 ILE A O 1
ATOM 800 N N . PRO A 1 98 ? 32.817 10.520 4.300 1.00 20.47 102 PRO A N 1
ATOM 801 C CA . PRO A 1 98 ? 33.581 9.281 4.466 1.00 19.76 102 PRO A CA 1
ATOM 802 C C . PRO A 1 98 ? 34.426 9.320 5.733 1.00 19.32 102 PRO A C 1
ATOM 803 O O . PRO A 1 98 ? 34.569 8.308 6.420 1.00 20.32 102 PRO A O 1
ATOM 807 N N . LEU A 1 99 ? 34.984 10.491 6.033 1.00 19.34 103 LEU A N 1
ATOM 808 C CA . LEU A 1 99 ? 35.801 10.668 7.227 1.00 21.21 103 LEU A CA 1
ATOM 809 C C . LEU A 1 99 ? 34.937 10.434 8.458 1.00 20.04 103 LEU A C 1
ATOM 810 O O . LEU A 1 99 ? 35.359 9.786 9.417 1.00 20.83 103 LEU A O 1
ATOM 815 N N . ILE A 1 100 ? 33.726 10.976 8.425 1.00 18.86 104 ILE A N 1
ATOM 816 C CA . ILE A 1 100 ? 32.790 10.827 9.529 1.00 18.59 104 ILE A CA 1
ATOM 817 C C . ILE A 1 100 ? 32.429 9.361 9.729 1.00 18.05 104 ILE A C 1
ATOM 818 O O . ILE A 1 100 ? 32.439 8.855 10.849 1.00 17.98 104 ILE A O 1
ATOM 823 N N . LEU A 1 101 ? 32.122 8.667 8.640 1.00 17.27 105 LEU A N 1
ATOM 824 C CA . LEU A 1 101 ? 31.763 7.259 8.741 1.00 18.49 105 LEU A CA 1
ATOM 825 C C . LEU A 1 101 ? 32.937 6.411 9.220 1.00 17.43 105 LEU A C 1
ATOM 826 O O . LEU A 1 101 ? 32.740 5.418 9.912 1.00 18.12 105 LEU A O 1
ATOM 831 N N . LYS A 1 102 ? 34.157 6.796 8.857 1.00 18.87 106 LYS A N 1
ATOM 832 C CA . LYS A 1 102 ? 35.332 6.052 9.295 1.00 18.75 106 LYS A CA 1
ATOM 833 C C . LYS A 1 102 ? 35.498 6.230 10.802 1.00 18.01 106 LYS A C 1
ATOM 834 O O . LYS A 1 102 ? 35.852 5.288 11.517 1.00 17.64 106 LYS A O 1
ATOM 840 N N . VAL A 1 103 ? 35.247 7.444 11.283 1.00 17.97 107 VAL A N 1
ATOM 841 C CA . VAL A 1 103 ? 35.350 7.716 12.712 1.00 16.72 107 VAL A CA 1
ATOM 842 C C . VAL A 1 103 ? 34.271 6.921 13.456 1.00 15.34 107 VAL A C 1
ATOM 843 O O . VAL A 1 103 ? 34.530 6.387 14.536 1.00 16.34 107 VAL A O 1
ATOM 847 N N . GLU A 1 104 ? 33.077 6.828 12.874 1.00 17.76 108 GLU A N 1
ATOM 848 C CA . GLU A 1 104 ? 31.999 6.061 13.501 1.00 17.39 108 GLU A CA 1
ATOM 849 C C . GLU A 1 104 ? 32.422 4.605 13.645 1.00 17.27 108 GLU A C 1
ATOM 850 O O . GLU A 1 104 ? 32.207 3.983 14.685 1.00 18.04 108 GLU A O 1
ATOM 856 N N . GLU A 1 105 ? 33.024 4.061 12.589 1.00 18.45 109 GLU A N 1
ATOM 857 C CA . GLU A 1 105 ? 33.485 2.677 12.583 1.00 19.19 109 GLU A CA 1
ATOM 858 C C . GLU A 1 105 ? 34.545 2.452 13.659 1.00 18.19 109 GLU A C 1
ATOM 859 O O . GLU A 1 105 ? 34.508 1.454 14.380 1.00 19.63 109 GLU A O 1
ATOM 865 N N . ARG A 1 106 ? 35.498 3.376 13.756 1.00 16.71 110 ARG A N 1
ATOM 866 C CA . ARG A 1 106 ? 36.555 3.268 14.754 1.00 18.19 110 ARG A CA 1
ATOM 867 C C . ARG A 1 106 ? 35.974 3.295 16.167 1.00 15.93 110 ARG A C 1
ATOM 868 O O . ARG A 1 106 ? 36.410 2.546 17.044 1.00 17.13 110 ARG A O 1
ATOM 876 N N . TRP A 1 107 ? 34.998 4.170 16.397 1.00 16.51 111 TRP A N 1
ATOM 877 C CA . TRP A 1 107 ? 34.380 4.261 17.714 1.00 15.47 111 TRP A CA 1
ATOM 878 C C . TRP A 1 107 ? 33.702 2.934 18.056 1.00 15.62 111 TRP A C 1
ATOM 879 O O . TRP A 1 107 ? 33.860 2.408 19.157 1.00 15.97 111 TRP A O 1
ATOM 890 N N . GLU A 1 108 ? 32.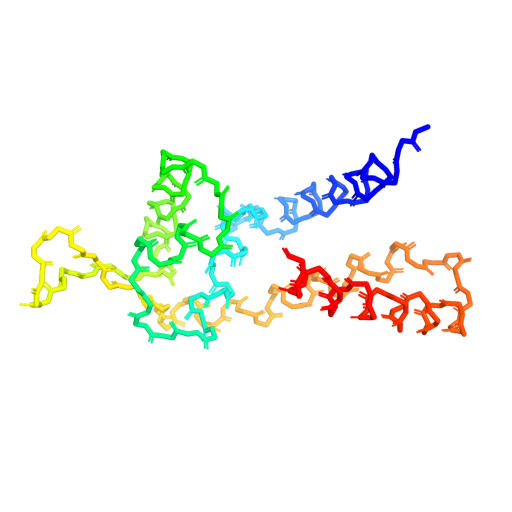958 2.391 17.102 1.00 16.61 112 GLU A N 1
ATOM 891 C CA . GLU A 1 108 ? 32.271 1.123 17.320 1.00 15.64 112 GLU A CA 1
ATOM 892 C C . GLU A 1 108 ? 33.253 -0.005 17.609 1.00 16.25 112 GLU A C 1
ATOM 893 O O . GLU A 1 108 ? 33.027 -0.818 18.509 1.00 16.45 112 GLU A O 1
ATOM 899 N N . ASP A 1 109 ? 34.351 -0.057 16.859 1.00 17.22 113 ASP A N 1
ATOM 900 C CA . ASP A 1 109 ? 35.327 -1.116 17.081 1.00 16.49 113 ASP A CA 1
ATOM 901 C C . ASP A 1 109 ? 35.908 -1.041 18.489 1.00 16.24 113 ASP A C 1
ATOM 902 O O . ASP A 1 109 ? 36.096 -2.069 19.148 1.00 17.69 113 ASP A O 1
ATOM 907 N N . LEU A 1 110 ? 36.192 0.172 18.947 1.00 15.94 114 LEU A N 1
ATOM 908 C CA . LEU A 1 110 ? 36.730 0.361 20.289 1.00 15.37 114 LEU A CA 1
ATOM 909 C C . LEU A 1 110 ? 35.702 -0.046 21.345 1.00 14.83 114 LEU A C 1
ATOM 910 O O . LEU A 1 110 ? 36.026 -0.724 22.317 1.00 14.62 114 LEU A O 1
ATOM 915 N N . LEU A 1 111 ? 34.460 0.376 21.146 1.00 15.54 115 LEU A N 1
ATOM 916 C CA . LEU A 1 111 ? 33.391 0.066 22.085 1.00 15.58 115 LEU A CA 1
ATOM 917 C C . LEU A 1 111 ? 33.151 -1.439 22.226 1.00 14.18 115 LEU A C 1
ATOM 918 O O . LEU A 1 111 ? 32.911 -1.940 23.323 1.00 15.35 115 LEU A O 1
ATOM 923 N N . PHE A 1 112 ? 33.220 -2.149 21.104 1.00 15.01 116 PHE A N 1
ATOM 924 C CA . PHE A 1 112 ? 32.977 -3.591 21.070 1.00 15.27 116 PHE A CA 1
ATOM 925 C C . PHE A 1 112 ? 34.201 -4.489 21.233 1.00 15.29 116 PHE A C 1
ATOM 926 O O . PHE A 1 112 ? 34.108 -5.688 20.990 1.00 15.04 116 PHE A O 1
ATOM 934 N N . ARG A 1 113 ? 35.332 -3.934 21.646 1.00 15.78 117 ARG A N 1
ATOM 935 C CA . ARG A 1 113 ? 36.542 -4.746 21.792 1.00 16.52 117 ARG A CA 1
ATOM 936 C C . ARG A 1 113 ? 36.385 -6.033 22.598 1.00 18.18 117 ARG A C 1
ATOM 937 O O . ARG A 1 113 ? 36.936 -7.074 22.222 1.00 18.30 117 ARG A O 1
ATOM 945 N N . ASP A 1 114 ? 35.638 -5.977 23.697 1.00 18.25 118 ASP A N 1
ATOM 946 C CA . ASP A 1 114 ? 35.459 -7.154 24.540 1.00 19.97 118 ASP A CA 1
ATOM 947 C C . ASP A 1 114 ? 34.202 -7.958 24.209 1.00 20.16 118 ASP A C 1
ATOM 948 O O . ASP A 1 114 ? 33.745 -8.772 25.009 1.00 24.25 118 ASP A O 1
ATOM 953 N N . PHE A 1 115 ? 33.651 -7.726 23.027 1.00 18.18 119 PHE A N 1
ATOM 954 C CA . PHE A 1 115 ? 32.457 -8.440 22.582 1.00 17.10 119 PHE A CA 1
ATOM 955 C C . PHE A 1 115 ? 32.831 -9.449 21.509 1.00 17.84 119 PHE A C 1
ATOM 956 O O . PHE A 1 115 ? 33.679 -9.162 20.660 1.00 19.22 119 PHE A O 1
ATOM 964 N N . THR A 1 116 ? 32.217 -10.626 21.534 1.00 15.75 120 THR A N 1
ATOM 965 C CA . THR A 1 116 ? 32.492 -11.575 20.468 1.00 16.87 120 THR A CA 1
ATOM 966 C C . THR A 1 116 ? 31.678 -11.024 19.307 1.00 16.33 120 THR A C 1
ATOM 967 O O . THR A 1 116 ? 30.774 -10.209 19.505 1.00 16.77 120 THR A O 1
ATOM 971 N N . GLU A 1 117 ? 31.981 -11.460 18.094 1.00 16.41 121 GLU A N 1
ATOM 972 C CA . GLU A 1 117 ? 31.249 -10.966 16.944 1.00 16.77 121 GLU A CA 1
ATOM 973 C C . GLU A 1 117 ? 29.763 -11.319 17.039 1.00 17.70 121 GLU A C 1
ATOM 974 O O . GLU A 1 117 ? 28.906 -10.527 16.635 1.00 17.58 121 GLU A O 1
ATOM 980 N N . ASP A 1 118 ? 29.449 -12.496 17.577 1.00 17.39 122 ASP A N 1
ATOM 981 C CA . ASP A 1 118 ? 28.049 -12.900 17.711 1.00 18.04 122 ASP A CA 1
ATOM 982 C C . ASP A 1 118 ? 27.298 -11.967 18.656 1.00 16.52 122 ASP A C 1
ATOM 983 O O . ASP A 1 118 ? 26.126 -11.664 18.429 1.00 16.30 122 ASP A O 1
ATOM 988 N N . GLU A 1 119 ? 27.964 -11.522 19.719 1.00 15.63 123 GLU A N 1
ATOM 989 C CA . GLU A 1 119 ? 27.337 -10.611 20.671 1.00 15.38 123 GLU A CA 1
ATOM 990 C C . GLU A 1 119 ? 27.107 -9.258 20.007 1.00 15.70 123 GLU A C 1
ATOM 991 O O . GLU A 1 119 ? 26.066 -8.640 20.195 1.00 14.47 123 GLU A O 1
ATOM 997 N N . ARG A 1 120 ? 28.077 -8.795 19.228 1.00 15.65 124 ARG A N 1
ATOM 998 C CA . ARG A 1 120 ? 27.937 -7.511 18.550 1.00 13.97 124 ARG A CA 1
ATOM 999 C C . ARG A 1 120 ? 26.770 -7.560 17.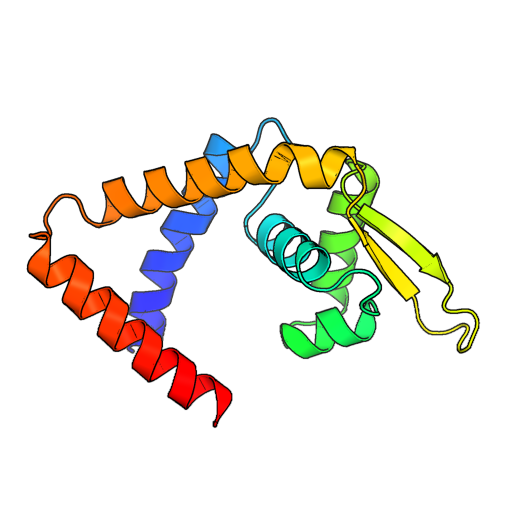566 1.00 15.89 124 ARG A C 1
ATOM 1000 O O . ARG A 1 120 ? 25.996 -6.608 17.453 1.00 15.85 124 ARG A O 1
ATOM 1008 N N . LYS A 1 121 ? 26.651 -8.673 16.850 1.00 15.29 125 LYS A N 1
ATOM 1009 C CA . LYS A 1 121 ? 25.573 -8.850 15.885 1.00 17.20 125 LYS A CA 1
ATOM 1010 C C . LYS A 1 121 ? 24.214 -8.881 16.591 1.00 15.74 125 LYS A C 1
ATOM 1011 O O . LYS A 1 121 ? 23.238 -8.298 16.115 1.00 15.24 125 LYS A O 1
ATOM 1017 N N . LEU A 1 122 ? 24.144 -9.577 17.722 1.00 15.06 126 LEU A N 1
ATOM 1018 C CA . LEU A 1 122 ? 22.901 -9.661 18.475 1.00 14.51 126 LEU A CA 1
ATOM 1019 C C . LEU A 1 122 ? 22.525 -8.294 19.029 1.00 15.93 126 LEU A C 1
ATOM 1020 O O . LEU A 1 122 ? 21.356 -7.912 19.004 1.00 16.96 126 LEU A O 1
ATOM 1025 N N . PHE A 1 123 ? 23.509 -7.559 19.535 1.00 13.41 127 PHE A N 1
ATOM 1026 C CA . PHE A 1 123 ? 23.247 -6.237 20.080 1.00 14.02 127 PHE A CA 1
ATOM 1027 C C . PHE A 1 123 ? 22.682 -5.343 18.993 1.00 15.20 127 PHE A C 1
ATOM 1028 O O . PHE A 1 123 ? 21.690 -4.649 19.208 1.00 14.52 127 PHE A O 1
ATOM 1036 N N . ARG A 1 124 ? 23.309 -5.362 17.820 1.00 15.88 128 ARG A N 1
ATOM 1037 C CA . ARG A 1 124 ? 22.848 -4.543 16.707 1.00 15.38 128 ARG A CA 1
ATOM 1038 C C . ARG A 1 124 ? 21.419 -4.905 16.305 1.00 14.43 128 ARG A C 1
ATOM 1039 O O . ARG A 1 124 ? 20.594 -4.022 16.049 1.00 15.15 128 ARG A O 1
ATOM 1047 N N . LYS A 1 125 ? 21.125 -6.202 16.251 1.00 14.55 129 LYS A N 1
ATOM 1048 C CA . LYS A 1 125 ? 19.787 -6.638 15.877 1.00 15.55 129 LYS A CA 1
ATOM 1049 C C . LYS A 1 125 ? 18.755 -6.170 16.888 1.00 15.00 129 LYS A C 1
ATOM 1050 O O . LYS A 1 125 ? 17.646 -5.773 16.514 1.00 15.37 129 LYS A O 1
ATOM 1056 N N . MET A 1 126 ? 19.112 -6.218 18.169 1.00 14.51 130 MET A N 1
ATOM 1057 C CA . MET A 1 126 ? 18.190 -5.780 19.203 1.00 14.49 130 MET A CA 1
ATOM 1058 C C . MET A 1 126 ? 17.983 -4.281 19.116 1.00 13.97 130 MET A C 1
ATOM 1059 O O . MET A 1 126 ? 16.870 -3.797 19.289 1.00 14.72 130 MET A O 1
ATOM 1064 N N . CYS A 1 127 ? 19.042 -3.535 18.827 1.00 12.97 131 CYS A N 1
ATOM 1065 C CA . CYS A 1 127 ? 18.915 -2.085 18.719 1.00 14.45 131 CYS A CA 1
ATOM 1066 C C . CYS A 1 127 ? 18.013 -1.714 17.560 1.00 14.60 131 CYS A C 1
ATOM 1067 O O . CYS A 1 127 ? 17.239 -0.763 17.649 1.00 14.70 131 CYS A O 1
ATOM 1070 N N . ARG A 1 128 ? 18.131 -2.448 16.457 1.00 14.89 132 ARG A N 1
ATOM 1071 C CA . ARG A 1 128 ? 17.288 -2.178 15.302 1.00 15.27 132 ARG A CA 1
ATOM 1072 C C . ARG A 1 128 ? 15.833 -2.404 15.693 1.00 14.71 132 ARG A C 1
ATOM 1073 O O . ARG A 1 128 ? 14.972 -1.596 15.361 1.00 15.22 132 ARG A O 1
ATOM 1081 N N . ARG A 1 129 ? 15.558 -3.503 16.394 1.00 13.44 133 ARG A N 1
ATOM 1082 C CA . ARG A 1 129 ? 14.196 -3.789 16.838 1.00 13.87 133 ARG A CA 1
ATOM 1083 C C . ARG A 1 129 ? 13.671 -2.711 17.782 1.00 14.27 133 ARG A C 1
ATOM 1084 O O . ARG A 1 129 ? 12.510 -2.308 17.686 1.00 16.65 133 ARG A O 1
ATOM 1092 N N . LEU A 1 130 ? 14.510 -2.245 18.700 1.00 13.57 134 LEU A N 1
ATOM 1093 C CA . LEU A 1 130 ? 14.085 -1.206 19.628 1.00 14.31 134 LEU A CA 1
ATOM 1094 C C . LEU A 1 130 ? 13.884 0.118 18.886 1.00 14.08 134 LEU A C 1
ATOM 1095 O O . LEU A 1 130 ? 12.976 0.879 19.203 1.00 15.05 134 LEU A O 1
ATOM 1100 N N . ALA A 1 131 ? 14.728 0.393 17.894 1.00 15.25 135 ALA A N 1
ATOM 1101 C CA . ALA A 1 131 ? 14.596 1.625 17.122 1.00 14.93 135 ALA A CA 1
ATOM 1102 C C . ALA A 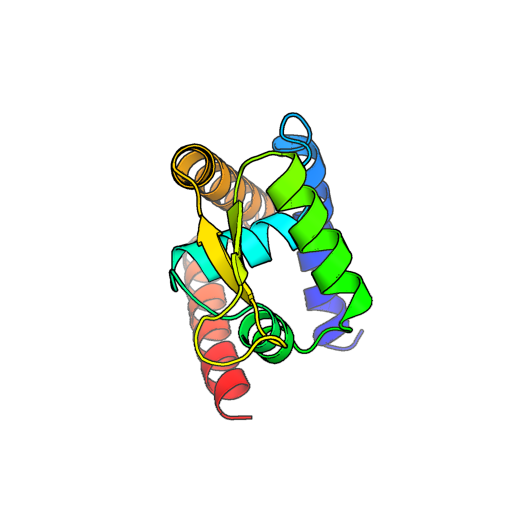1 131 ? 13.275 1.598 16.361 1.00 15.54 135 ALA A C 1
ATOM 1103 O O . ALA A 1 131 ? 12.605 2.621 16.232 1.00 16.56 135 ALA A O 1
ATOM 1105 N N . GLU A 1 132 ? 12.915 0.427 15.849 1.00 15.66 136 GLU A N 1
ATOM 1106 C CA . GLU A 1 132 ? 11.658 0.283 15.120 1.00 17.42 136 GLU A CA 1
ATOM 1107 C C . GLU A 1 132 ? 10.483 0.574 16.054 1.00 17.90 136 GLU A C 1
ATOM 1108 O O . GLU A 1 132 ? 9.509 1.211 15.655 1.00 18.72 136 GLU A O 1
ATOM 1114 N N . GLU A 1 133 ? 10.567 0.106 17.296 1.00 17.24 137 GLU A N 1
ATOM 1115 C CA . GLU A 1 133 ? 9.513 0.365 18.272 1.00 17.27 137 GLU A CA 1
ATOM 1116 C C . GLU A 1 133 ? 9.508 1.855 18.617 1.00 17.11 137 GLU A C 1
ATOM 1117 O O . GLU A 1 133 ? 8.454 2.471 18.763 1.00 18.72 137 GLU A O 1
ATOM 1123 N N . ALA A 1 134 ? 10.697 2.434 18.737 1.00 15.57 138 ALA A N 1
ATOM 1124 C CA . ALA A 1 134 ? 10.828 3.846 19.066 1.00 16.83 138 ALA A CA 1
ATOM 1125 C C . ALA A 1 134 ? 10.151 4.724 18.029 1.00 17.79 138 ALA A C 1
ATOM 1126 O O . ALA A 1 134 ? 9.548 5.740 18.374 1.00 19.37 138 ALA A O 1
ATOM 1128 N N . VAL A 1 135 ? 10.257 4.339 16.760 1.00 19.25 139 VAL A N 1
ATOM 1129 C CA . VAL A 1 135 ? 9.624 5.105 15.695 1.00 22.08 139 VAL A CA 1
ATOM 1130 C C . VAL A 1 135 ? 8.104 4.997 15.826 1.00 23.59 139 VAL A C 1
ATOM 1131 O O . VAL A 1 135 ? 7.385 5.984 15.648 1.00 25.32 139 VAL A O 1
ATOM 1135 N N . ARG A 1 136 ? 7.619 3.804 16.156 1.00 25.70 140 ARG A N 1
ATOM 1136 C CA . ARG A 1 136 ? 6.183 3.591 16.312 1.00 28.52 140 ARG A CA 1
ATOM 1137 C C . ARG A 1 136 ? 5.641 4.349 17.518 1.00 29.24 140 ARG A C 1
ATOM 1138 O O . ARG A 1 136 ? 4.515 4.846 17.493 1.00 28.85 140 ARG A O 1
ATOM 1146 N N . MET A 1 137 ? 6.442 4.426 18.576 1.00 29.81 141 MET A N 1
ATOM 1147 C CA . MET A 1 137 ? 6.039 5.130 19.789 1.00 31.27 141 MET A CA 1
ATOM 1148 C C . MET A 1 137 ? 5.931 6.633 19.552 1.00 32.65 141 MET A C 1
ATOM 1149 O O . MET A 1 137 ? 5.088 7.304 20.149 1.00 32.87 141 MET A O 1
#

Radius of gyration: 16.65 Å; Cα contacts (8 Å, |Δi|>4): 117; chains: 1; bounding box: 34×46×38 Å

Solvent-accessible surface area: 10128 Å² total; per-residue (Å²): 151,106,117,150,19,84,77,20,83,55,105,116,46,20,138,98,34,0,28,197,45,3,30,138,27,101,3,42,32,50,1,4,38,7,0,49,33,0,80,162,62,97,23,7,46,30,58,72,0,13,88,99,60,154,73,90,159,46,66,7,34,171,13,7,164,119,0,81,153,40,32,4,5,61,107,109,104,6,127,157,54,169,178,65,69,38,0,79,8,31,157,117,0,74,104,7,11,85,84,0,98,116,10,33,108,102,30,47,71,72,72,31,174,143,94,83,116,114,86,80,136,100,80,133,116,77,64,151,161,111,52,84,78,64,131,162,182

InterPro domains:
  IPR000835 MarR-type HTH domain [PF01047] (31-88)
  IPR000835 MarR-type HTH domain [PR00598] (48-64)
  IPR000835 MarR-type HTH domain [PR00598] (65-80)
  IPR000835 MarR-type HTH domain [PR00598] (84-100)
  IPR000835 MarR-type HTH domain [PR00598] (114-134)
  IPR000835 MarR-type HTH domain [PS50995] (4-136)
  IPR000835 MarR-type HTH domain [SM00347] (24-124)
  IPR023187 Transcriptional regulator MarR-type, conserved site [PS01117] (63-97)
  IPR036388 Winged helix-like DNA-binding domain superfamily [G3DSA:1.10.10.10] (5-142)
  IPR036390 Winged helix DNA-binding domain superfamily [SSF46785] (7-136)

CATH classification: 1.10.10.10

Foldseek 3Di:
DPPVVVVVVLVVLVQVLCCVQCVVLVDGPLLLVLLVVCAVPAFDKLVNSCVVVVDDPVVSVVSVVVCVVSPQKDWDADPVDNVIITIHGDPVNVVCVVVVVVSVVVSLCVVCVVPDVVRVVVVVVVVVVVVVVVVVD

B-factor: mean 22.84, std 7.71, range [12.97, 59.69]

Secondary structure (DSSP, 8-state):
--HHHHHHHHHHHHHHHHHHHSGGGT--HHHHHHHHHHHHSTT-BHHHHHHHHT--HHHHHHHHHHHHHTTSEEEEEETTEEEEEEEEE-HHHHHTHHHHHHHHHHHHHHHTTTS-HHHHHHHHHHHHHHHHHHHH-

Nearest PDB structures (foldseek):
  3bpv-assembly1_A-2  TM=1.007E+00  e=2.581E-24  unclassified
  3bpx-assembly1_A  TM=9.806E-01  e=6.647E-23  unclassified
  3s2w-assembly4_H  TM=9.189E-01  e=3.307E-10  Methanosarcina mazei Go1
  4zzl-assembly1_B  TM=8.215E-01  e=1.104E-08  Pseudomonas aeruginosa
  3vod-assembly1_A  TM=8.676E-01  e=3.123E-08  Escherichia coli K-12